Protein AF-A0A6M3LNI9-F1 (afdb_monomer_lite)

InterPro domains:
  IPR036410 Heat shock protein DnaJ, cysteine-rich domain superfamily [SSF57938] (56-84)

pLDDT: mean 86.68, std 15.1, range [40.56, 97.12]

Organism: NCBI:txid1070528

Sequence (94 aa):
GRGRAFSEELASLYLTIDKGRMTVRKAKEWFQHDPNREVYGFDITNGGVEFRNIRPLAKCFDCKGSGQFKGNECFTCHGTGYIEKVKKDIEESW

Radius of gyration: 15.89 Å; chains: 1; bounding box: 36×44×38 Å

Secondary structure (DSSP, 8-state):
-------TTT-SEEEEEETTEEEEEEES--SSS--TT-EEEEEEEGGGTEEEEEEEEEE-TTTTTSSEETTEE-TTTTTSSEEEPPTHHHHTT-

Foldseek 3Di:
DPDDPPDPVVDCWDWDDDPQKIATCHHVDDPPDDRHRWIWGWDQDPVRPDTHPTFTKDFDPQCRQQCDHPNHGDPRVRSRRIDTDDVVVVVVVD

Structure (mmCIF, N/CA/C/O backbone):
data_AF-A0A6M3LNI9-F1
#
_entry.id   AF-A0A6M3LNI9-F1
#
loop_
_atom_site.group_PDB
_atom_site.id
_atom_site.type_symbol
_atom_site.label_atom_id
_atom_site.label_alt_id
_atom_site.label_comp_id
_atom_site.label_asym_id
_atom_site.label_entity_id
_atom_site.label_seq_id
_atom_site.pdbx_PDB_ins_code
_atom_site.Cartn_x
_atom_site.Cartn_y
_atom_site.Cartn_z
_atom_site.occupancy
_atom_site.B_iso_or_equiv
_atom_site.auth_seq_id
_atom_site.auth_comp_id
_atom_site.auth_asym_id
_atom_site.auth_atom_id
_atom_site.pdbx_PDB_model_num
ATOM 1 N N . GLY A 1 1 ? 19.682 -27.153 -11.743 1.00 40.56 1 GLY A N 1
ATOM 2 C CA . GLY A 1 1 ? 20.122 -26.133 -10.770 1.00 40.56 1 GLY A CA 1
ATOM 3 C C . GLY A 1 1 ? 19.209 -26.183 -9.564 1.00 40.56 1 GLY A C 1
ATOM 4 O O . GLY A 1 1 ? 18.007 -26.290 -9.755 1.00 40.56 1 GLY A O 1
ATOM 5 N N . ARG A 1 2 ? 19.750 -26.188 -8.339 1.00 43.62 2 ARG A N 1
ATOM 6 C CA . ARG A 1 2 ? 18.945 -26.195 -7.104 1.00 43.62 2 ARG A CA 1
ATOM 7 C C . ARG A 1 2 ? 18.271 -24.828 -6.961 1.00 43.62 2 ARG A C 1
ATOM 9 O O . ARG A 1 2 ? 18.942 -23.864 -6.603 1.00 43.62 2 ARG A O 1
ATOM 16 N N . GLY A 1 3 ? 16.988 -24.748 -7.309 1.00 45.34 3 GLY A N 1
ATOM 17 C CA . GLY A 1 3 ? 16.178 -23.540 -7.174 1.00 45.34 3 GLY A CA 1
ATOM 18 C C . GLY A 1 3 ? 16.136 -23.106 -5.714 1.00 45.34 3 GLY A C 1
ATOM 19 O O . GLY A 1 3 ? 15.490 -23.746 -4.889 1.00 45.34 3 GLY A O 1
ATOM 20 N N . ARG A 1 4 ? 16.885 -22.053 -5.384 1.00 50.25 4 ARG A N 1
ATOM 21 C CA . ARG A 1 4 ? 16.772 -21.369 -4.099 1.00 50.25 4 ARG A CA 1
ATOM 22 C C . ARG A 1 4 ? 15.542 -20.473 -4.178 1.00 50.25 4 ARG A C 1
ATOM 24 O O . ARG A 1 4 ? 15.376 -19.758 -5.162 1.00 50.25 4 ARG A O 1
ATOM 31 N N . ALA A 1 5 ? 14.685 -20.553 -3.164 1.00 58.69 5 ALA A N 1
ATOM 32 C CA . ALA A 1 5 ? 13.581 -19.626 -2.972 1.00 58.69 5 ALA A CA 1
ATOM 33 C C . ALA A 1 5 ? 14.076 -18.182 -3.155 1.00 58.69 5 ALA A C 1
ATOM 35 O O . ALA A 1 5 ? 15.168 -17.843 -2.694 1.00 58.69 5 ALA A O 1
ATOM 36 N N . PHE A 1 6 ? 13.295 -17.348 -3.841 1.00 63.38 6 PHE A N 1
ATOM 37 C CA . PHE A 1 6 ? 13.563 -15.917 -3.928 1.00 63.38 6 PHE A CA 1
ATOM 38 C C . PHE A 1 6 ? 13.538 -15.342 -2.506 1.00 63.38 6 PHE A C 1
ATOM 40 O O . PHE A 1 6 ? 12.469 -15.186 -1.920 1.00 63.38 6 PHE A O 1
ATOM 47 N N . SER A 1 7 ? 14.708 -15.094 -1.915 1.00 75.00 7 SER A N 1
ATOM 48 C CA . SER A 1 7 ? 14.803 -14.462 -0.602 1.00 75.00 7 SER A CA 1
ATOM 49 C C . SER A 1 7 ? 14.797 -12.944 -0.757 1.00 75.00 7 SER A C 1
ATOM 51 O O . SER A 1 7 ? 15.407 -12.392 -1.679 1.00 75.00 7 SER A O 1
ATOM 53 N N . GLU A 1 8 ? 14.135 -12.259 0.178 1.00 78.94 8 GLU A N 1
ATOM 54 C CA . GLU A 1 8 ? 14.162 -10.794 0.306 1.00 78.94 8 GLU A CA 1
ATOM 55 C C . GLU A 1 8 ? 15.610 -10.257 0.282 1.00 78.94 8 GLU A C 1
ATOM 57 O O . GLU A 1 8 ? 15.907 -9.217 -0.304 1.00 78.94 8 GLU A O 1
ATOM 62 N N . GLU A 1 9 ? 16.559 -11.016 0.831 1.00 79.81 9 GLU A N 1
ATOM 63 C CA . GLU A 1 9 ? 17.979 -10.663 0.896 1.00 79.81 9 GLU A CA 1
ATOM 64 C C . GLU A 1 9 ? 18.642 -10.495 -0.480 1.00 79.81 9 GLU A C 1
ATOM 66 O O . GLU A 1 9 ? 19.439 -9.570 -0.673 1.00 79.81 9 GLU A O 1
ATOM 71 N N . LEU A 1 10 ? 18.282 -11.320 -1.464 1.00 84.94 10 LEU A N 1
ATOM 72 C CA . LEU A 1 10 ? 18.926 -11.302 -2.780 1.00 84.94 10 LEU A CA 1
ATOM 73 C C . LEU A 1 10 ? 18.238 -10.351 -3.766 1.00 84.94 10 LEU A C 1
ATOM 75 O O . LEU A 1 10 ? 18.902 -9.810 -4.651 1.00 84.94 10 LEU A O 1
ATOM 79 N N . ALA A 1 11 ? 16.946 -10.081 -3.580 1.00 88.69 11 ALA A N 1
ATOM 80 C CA . ALA A 1 11 ? 16.160 -9.251 -4.485 1.00 88.69 11 ALA A CA 1
ATOM 81 C C . ALA A 1 11 ? 16.611 -7.775 -4.502 1.00 88.69 11 ALA A C 1
ATOM 83 O O . ALA A 1 11 ? 16.965 -7.209 -3.463 1.00 88.69 11 ALA A O 1
ATOM 84 N N . SER A 1 12 ? 16.583 -7.144 -5.682 1.00 91.75 12 SER A N 1
ATOM 85 C CA . SER A 1 12 ? 16.709 -5.680 -5.817 1.00 91.75 12 SER A CA 1
ATOM 86 C C . SER A 1 12 ? 15.405 -4.955 -5.492 1.00 91.75 12 SER A C 1
ATOM 88 O O . SER A 1 12 ? 15.439 -3.835 -4.994 1.00 91.75 12 SER A O 1
ATOM 90 N N . LEU A 1 13 ? 14.274 -5.624 -5.717 1.00 92.38 13 LEU A N 1
ATOM 91 C CA . LEU A 1 13 ? 12.939 -5.184 -5.342 1.00 92.38 13 LEU A CA 1
ATOM 92 C C . LEU A 1 13 ? 12.172 -6.384 -4.775 1.00 92.38 13 LEU A C 1
ATOM 94 O O . LEU A 1 13 ? 12.133 -7.441 -5.404 1.00 92.38 13 LEU A O 1
ATOM 98 N N . TYR A 1 14 ? 11.571 -6.226 -3.602 1.00 94.12 14 TYR A N 1
ATOM 99 C CA . TYR A 1 14 ? 10.698 -7.213 -2.978 1.00 94.12 14 TYR A CA 1
ATOM 100 C C . TYR A 1 14 ? 9.413 -6.521 -2.532 1.00 94.12 14 TYR A C 1
ATOM 102 O O . TYR A 1 14 ? 9.425 -5.658 -1.650 1.00 94.12 14 TYR A O 1
ATOM 110 N N . LEU A 1 15 ? 8.303 -6.919 -3.146 1.00 94.00 15 LEU A N 1
ATOM 111 C CA . LEU A 1 15 ? 6.969 -6.401 -2.872 1.00 94.00 15 LEU A CA 1
ATOM 112 C C . LEU A 1 15 ? 6.091 -7.533 -2.351 1.00 94.00 15 LEU A C 1
ATOM 114 O O . LEU A 1 15 ? 6.170 -8.657 -2.847 1.00 94.00 15 LEU A O 1
ATOM 118 N N . THR A 1 16 ? 5.226 -7.237 -1.388 1.00 93.75 16 THR A N 1
ATOM 119 C CA . THR A 1 16 ? 4.128 -8.140 -1.024 1.00 93.75 16 THR A CA 1
ATOM 120 C C . THR A 1 16 ? 2.810 -7.537 -1.459 1.00 93.75 16 THR A C 1
ATOM 122 O O . THR A 1 16 ? 2.604 -6.334 -1.311 1.00 93.75 16 THR A O 1
ATOM 125 N N . ILE A 1 17 ? 1.924 -8.379 -1.985 1.00 93.06 17 ILE A N 1
ATOM 126 C CA . ILE A 1 17 ? 0.574 -7.988 -2.370 1.00 93.06 17 ILE A CA 1
ATOM 127 C C . ILE A 1 17 ? -0.413 -8.806 -1.549 1.00 93.06 17 ILE A C 1
ATOM 129 O O . ILE A 1 17 ? -0.471 -10.028 -1.681 1.00 93.06 17 ILE A O 1
ATOM 133 N N . ASP A 1 18 ? -1.187 -8.140 -0.701 1.00 89.50 18 ASP A N 1
ATOM 134 C CA . ASP A 1 18 ? -2.184 -8.789 0.140 1.00 89.50 18 ASP A CA 1
ATOM 135 C C . ASP A 1 18 ? -3.327 -7.834 0.500 1.00 89.50 18 ASP A C 1
ATOM 137 O O . ASP A 1 18 ? -3.119 -6.651 0.770 1.00 89.50 18 ASP A O 1
ATOM 141 N N . LYS A 1 19 ? -4.562 -8.356 0.502 1.00 84.19 19 LYS A N 1
ATOM 142 C CA . LYS A 1 19 ? -5.774 -7.616 0.905 1.00 84.19 19 LYS A CA 1
ATOM 143 C C . LYS A 1 19 ? -5.929 -6.254 0.196 1.00 84.19 19 LYS A C 1
ATOM 145 O O . LYS A 1 19 ? -6.278 -5.267 0.833 1.00 84.19 19 LYS A O 1
ATOM 150 N N . GLY A 1 20 ? -5.630 -6.200 -1.108 1.00 84.94 20 GLY A N 1
ATOM 151 C CA . GLY A 1 20 ? -5.707 -4.971 -1.916 1.00 84.94 20 GLY A CA 1
ATOM 152 C C . GLY A 1 20 ? -4.596 -3.950 -1.641 1.00 84.94 20 GLY A C 1
ATOM 153 O O . GLY A 1 20 ? -4.748 -2.772 -1.958 1.00 84.94 20 GLY A O 1
ATOM 154 N N . ARG A 1 21 ? -3.494 -4.378 -1.016 1.00 93.00 21 ARG A N 1
ATOM 155 C CA . ARG A 1 21 ? -2.370 -3.518 -0.632 1.00 93.00 21 ARG A CA 1
ATOM 156 C C . ARG A 1 21 ? -1.074 -4.059 -1.195 1.00 93.00 21 ARG A C 1
ATOM 158 O O . ARG A 1 21 ? -0.870 -5.268 -1.234 1.00 93.00 21 ARG A O 1
ATOM 165 N N . MET A 1 22 ? -0.194 -3.152 -1.585 1.00 95.94 22 MET A N 1
ATOM 166 C CA . MET A 1 22 ? 1.172 -3.428 -1.998 1.00 95.94 22 MET A CA 1
ATOM 167 C C . MET A 1 22 ? 2.109 -2.859 -0.938 1.00 95.94 22 MET A C 1
ATOM 169 O O . MET A 1 22 ? 2.053 -1.668 -0.650 1.00 95.94 22 MET A O 1
ATOM 173 N N . THR A 1 23 ? 2.962 -3.691 -0.350 1.00 95.38 23 THR A N 1
ATOM 174 C CA . THR A 1 23 ? 3.984 -3.247 0.606 1.00 95.38 23 THR A CA 1
ATOM 175 C C . THR A 1 23 ? 5.358 -3.391 -0.014 1.00 95.38 23 THR A C 1
ATOM 177 O O . THR A 1 23 ? 5.731 -4.483 -0.451 1.00 95.38 23 THR A O 1
ATOM 180 N N . VAL A 1 24 ? 6.135 -2.313 -0.001 1.00 95.56 24 VAL A N 1
ATOM 181 C CA . VAL A 1 24 ? 7.536 -2.351 -0.415 1.00 95.56 24 VAL A CA 1
ATOM 182 C C . V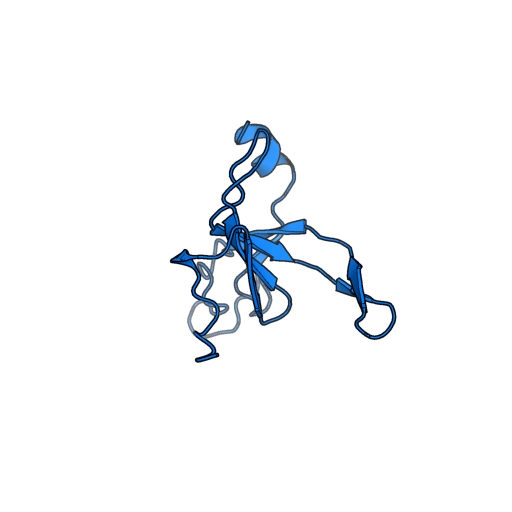AL A 1 24 ? 8.361 -2.870 0.754 1.00 95.56 24 VAL A C 1
ATOM 184 O O . VAL A 1 24 ? 8.597 -2.168 1.733 1.00 95.56 24 VAL A O 1
ATOM 187 N N . ARG A 1 25 ? 8.772 -4.136 0.699 1.00 95.12 25 ARG A N 1
ATOM 188 C CA . ARG A 1 25 ? 9.647 -4.723 1.729 1.00 95.12 25 ARG A CA 1
ATOM 189 C C . ARG A 1 25 ? 11.093 -4.320 1.510 1.00 95.12 25 ARG A C 1
ATOM 191 O O . ARG A 1 25 ? 11.815 -4.100 2.476 1.00 95.12 25 ARG A O 1
ATOM 198 N N . LYS A 1 26 ? 11.482 -4.229 0.238 1.00 93.81 26 LYS A N 1
ATOM 199 C CA . LYS A 1 26 ? 12.822 -3.851 -0.181 1.00 93.81 26 LYS A CA 1
ATOM 200 C C . LYS A 1 26 ? 12.803 -3.192 -1.549 1.00 93.81 26 LYS A C 1
ATOM 202 O O . LYS A 1 26 ? 12.302 -3.791 -2.489 1.00 93.81 26 LYS A O 1
ATOM 207 N N . ALA A 1 27 ? 13.444 -2.049 -1.671 1.00 95.31 27 ALA A N 1
ATOM 208 C CA . ALA A 1 27 ? 14.018 -1.501 -2.886 1.00 95.31 27 ALA A CA 1
ATOM 209 C C . ALA A 1 27 ? 15.498 -1.264 -2.575 1.00 95.31 27 ALA A C 1
ATOM 211 O O . ALA A 1 27 ? 15.805 -0.820 -1.474 1.00 95.31 27 ALA A O 1
ATOM 212 N N . LYS A 1 28 ? 16.415 -1.633 -3.476 1.00 94.31 28 LYS A N 1
ATOM 213 C CA . LYS A 1 28 ? 17.858 -1.336 -3.350 1.00 94.31 28 LYS A CA 1
ATOM 214 C C . LYS A 1 28 ? 18.245 -0.018 -4.011 1.00 94.31 28 LYS A C 1
ATOM 216 O O . LYS A 1 28 ? 19.222 0.598 -3.607 1.00 94.31 28 LYS A O 1
ATOM 221 N N . GLU A 1 29 ? 17.497 0.367 -5.036 1.00 92.75 29 GLU A N 1
ATOM 222 C CA . GLU A 1 29 ? 17.733 1.559 -5.836 1.00 92.75 29 GLU A CA 1
ATOM 223 C C . GLU A 1 29 ? 16.446 2.375 -5.855 1.00 92.75 29 GLU A C 1
ATOM 225 O O . GLU A 1 29 ? 15.370 1.852 -6.152 1.00 92.75 29 GLU A O 1
ATOM 230 N N . TRP A 1 30 ? 16.562 3.646 -5.496 1.00 91.75 30 TRP A N 1
ATOM 231 C CA . TRP A 1 30 ? 15.479 4.617 -5.509 1.00 91.75 30 TRP A CA 1
ATOM 232 C C . TRP A 1 30 ? 16.065 6.011 -5.716 1.00 91.75 30 TRP A C 1
ATOM 234 O O . TRP A 1 30 ? 17.251 6.249 -5.482 1.00 91.75 30 TRP A O 1
ATOM 244 N N . PHE A 1 31 ? 15.230 6.934 -6.178 1.00 89.81 31 PHE A N 1
ATOM 245 C CA . PHE A 1 31 ? 15.617 8.315 -6.423 1.00 89.81 31 PHE A CA 1
ATOM 246 C C . PHE A 1 31 ? 14.798 9.231 -5.519 1.00 89.81 31 PHE A C 1
ATOM 248 O O . PHE A 1 31 ? 13.576 9.119 -5.485 1.00 89.81 31 PHE A O 1
ATOM 255 N N . GLN A 1 32 ? 15.483 10.126 -4.801 1.00 90.06 32 GLN A N 1
ATOM 256 C CA . GLN A 1 32 ? 14.940 11.126 -3.863 1.00 90.06 32 GLN A CA 1
ATOM 257 C C . GLN A 1 32 ? 14.268 10.580 -2.592 1.00 90.06 32 GLN A C 1
ATOM 259 O O . GLN A 1 32 ? 14.532 11.115 -1.521 1.00 90.06 32 GLN A O 1
ATOM 264 N N . HIS A 1 33 ? 13.459 9.523 -2.674 1.00 89.00 33 HIS A N 1
ATOM 265 C CA . HIS A 1 33 ? 12.658 9.011 -1.555 1.00 89.00 33 HIS A CA 1
ATOM 266 C C . HIS A 1 33 ? 12.843 7.511 -1.356 1.00 89.00 33 HIS A C 1
ATOM 268 O O . HIS A 1 33 ? 12.787 6.765 -2.332 1.00 89.00 33 HIS A O 1
ATOM 274 N N . ASP A 1 34 ? 13.052 7.079 -0.109 1.00 93.31 34 ASP A N 1
ATOM 275 C CA . ASP A 1 34 ? 13.155 5.663 0.256 1.00 93.31 34 ASP A CA 1
ATOM 276 C C . ASP A 1 34 ? 11.750 5.053 0.420 1.00 93.31 34 ASP A C 1
ATOM 278 O O . ASP A 1 34 ? 11.071 5.338 1.410 1.00 93.31 34 ASP A O 1
ATOM 282 N N . PRO A 1 35 ? 11.301 4.180 -0.503 1.00 94.19 35 PRO A N 1
ATOM 283 C CA . PRO A 1 35 ? 9.967 3.600 -0.436 1.00 94.19 35 PRO A CA 1
ATOM 284 C C . PRO A 1 35 ? 9.886 2.419 0.541 1.00 94.19 35 PRO A C 1
ATOM 286 O O . PRO A 1 35 ? 8.827 1.805 0.683 1.00 94.19 35 PRO A O 1
ATOM 289 N N . ASN A 1 36 ? 10.987 2.017 1.182 1.00 94.19 36 ASN A N 1
ATOM 290 C CA . ASN A 1 36 ? 10.999 0.848 2.050 1.00 94.19 36 ASN A CA 1
ATOM 291 C C . ASN A 1 36 ? 10.008 0.999 3.212 1.00 94.19 36 ASN A C 1
ATOM 293 O O . ASN A 1 36 ? 10.005 1.984 3.945 1.00 94.19 36 ASN A O 1
ATOM 297 N N . ARG A 1 37 ? 9.205 -0.051 3.426 1.00 92.56 37 ARG A N 1
ATOM 298 C CA . ARG A 1 37 ? 8.104 -0.153 4.406 1.00 92.56 37 ARG A CA 1
ATOM 299 C C . ARG A 1 37 ? 6.868 0.675 4.074 1.00 92.56 37 ARG A C 1
ATOM 301 O O . ARG A 1 37 ? 5.913 0.658 4.856 1.00 92.56 37 ARG A O 1
ATOM 308 N N . GLU A 1 38 ? 6.845 1.351 2.935 1.00 95.00 38 GLU A N 1
ATOM 309 C CA . GLU A 1 38 ? 5.644 2.030 2.485 1.00 95.00 38 GLU A CA 1
ATOM 310 C C . GLU A 1 38 ? 4.595 1.045 1.985 1.00 95.00 38 GLU A C 1
ATOM 312 O O . GLU A 1 38 ? 4.890 -0.043 1.477 1.00 95.00 38 GLU A O 1
ATOM 317 N N . VAL A 1 39 ? 3.341 1.445 2.172 1.00 95.81 39 VAL A N 1
ATOM 318 C CA . VAL A 1 39 ? 2.166 0.666 1.807 1.00 95.81 39 VAL A CA 1
ATOM 319 C C . VAL A 1 39 ? 1.343 1.492 0.841 1.00 95.81 39 VAL A C 1
ATOM 321 O O . VAL A 1 39 ? 1.083 2.669 1.082 1.00 95.81 39 VAL A O 1
ATOM 324 N N . TYR A 1 40 ? 0.912 0.852 -0.233 1.00 96.12 40 TYR A N 1
ATOM 325 C CA . TYR A 1 40 ? 0.151 1.465 -1.302 1.00 96.12 40 TYR A CA 1
ATOM 326 C C . TYR A 1 40 ? -1.148 0.704 -1.524 1.00 96.12 40 TYR A C 1
ATOM 328 O O . TYR A 1 40 ? -1.174 -0.526 -1.496 1.00 96.12 40 TYR A O 1
ATOM 336 N N . GLY A 1 41 ? -2.224 1.442 -1.753 1.00 95.31 41 GLY A N 1
ATOM 337 C CA . GLY A 1 41 ? -3.460 0.913 -2.309 1.00 95.31 41 GLY A CA 1
ATOM 338 C C . GLY A 1 41 ? -3.362 0.942 -3.824 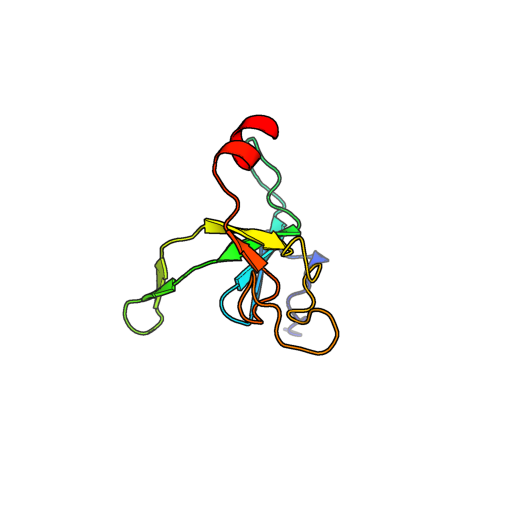1.00 95.31 41 GLY A C 1
ATOM 339 O O . GLY A 1 41 ? -2.663 1.789 -4.378 1.00 95.31 41 GLY A O 1
ATOM 340 N N . PHE A 1 42 ? -4.043 0.022 -4.489 1.00 94.56 42 PHE A N 1
ATOM 341 C CA . PHE A 1 42 ? -4.112 -0.038 -5.944 1.00 94.56 42 PHE A CA 1
ATOM 342 C C . PHE A 1 42 ? -5.416 -0.717 -6.364 1.00 94.56 42 PHE A C 1
ATOM 344 O O . PHE A 1 42 ? -6.040 -1.425 -5.572 1.00 94.56 42 PHE A O 1
ATOM 351 N N . ASP A 1 43 ? -5.768 -0.561 -7.633 1.00 93.19 43 ASP A N 1
ATOM 352 C CA . ASP A 1 43 ? -6.862 -1.282 -8.271 1.00 93.19 43 ASP A CA 1
ATOM 353 C C . ASP A 1 43 ? -6.291 -2.266 -9.295 1.00 93.19 43 ASP A C 1
ATOM 355 O O . ASP A 1 43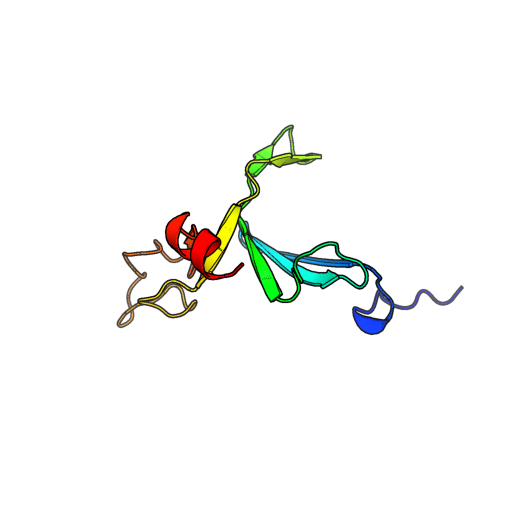 ? -5.341 -1.943 -10.011 1.00 93.19 43 ASP A O 1
ATOM 359 N N . ILE A 1 44 ? -6.870 -3.465 -9.377 1.00 92.12 44 ILE A N 1
ATOM 360 C CA . ILE A 1 44 ? -6.541 -4.437 -10.423 1.00 92.12 44 ILE A CA 1
ATOM 361 C C . ILE A 1 44 ? -7.541 -4.267 -11.557 1.00 92.12 44 ILE A C 1
ATOM 363 O O . ILE A 1 44 ? -8.748 -4.414 -11.367 1.00 92.12 44 ILE A O 1
ATOM 367 N N . THR A 1 45 ? -7.035 -3.964 -12.742 1.00 94.12 45 THR A N 1
ATOM 368 C CA . THR A 1 45 ? -7.840 -3.668 -13.929 1.00 94.12 45 THR A CA 1
ATOM 369 C C . THR A 1 45 ? -7.436 -4.569 -15.092 1.00 94.12 45 THR A C 1
ATOM 371 O O . THR A 1 45 ? -6.535 -5.402 -14.966 1.00 94.12 45 THR A O 1
ATOM 374 N N . ASN A 1 46 ? -8.155 -4.452 -16.213 1.00 93.69 46 ASN A N 1
ATOM 375 C CA . ASN A 1 46 ? -7.882 -5.204 -17.439 1.00 93.69 46 ASN A CA 1
ATOM 376 C C . ASN A 1 46 ? -7.763 -6.728 -17.199 1.00 93.69 46 ASN A C 1
ATOM 378 O O . ASN A 1 46 ? -6.809 -7.383 -17.603 1.00 93.69 46 ASN A O 1
ATOM 382 N N . GLY A 1 47 ? -8.704 -7.291 -16.434 1.00 92.44 47 GLY A N 1
ATOM 383 C CA . GLY A 1 47 ? -8.744 -8.730 -16.160 1.00 92.44 47 GLY A CA 1
ATOM 384 C C . GLY A 1 47 ? -7.588 -9.277 -15.314 1.00 92.44 47 GLY A C 1
ATOM 385 O O . GLY A 1 47 ? -7.394 -10.488 -15.303 1.00 92.44 47 GLY A O 1
ATOM 386 N N . GLY A 1 48 ? -6.827 -8.433 -14.609 1.00 88.94 48 GLY A N 1
ATOM 387 C CA . GLY A 1 48 ? -5.753 -8.903 -13.725 1.00 88.94 48 GLY A CA 1
ATOM 388 C C . GLY A 1 48 ? -4.349 -8.449 -14.100 1.00 88.94 48 GLY A C 1
ATOM 389 O O . GLY A 1 48 ? -3.423 -8.686 -13.329 1.00 88.94 48 GLY A O 1
ATOM 390 N N . VAL A 1 49 ? -4.173 -7.831 -15.269 1.00 92.81 49 VAL A N 1
ATOM 391 C CA . VAL A 1 49 ? -2.835 -7.571 -15.832 1.00 92.81 49 VAL A CA 1
ATOM 392 C C . VAL A 1 49 ? -2.308 -6.167 -15.536 1.00 92.81 49 VAL A C 1
ATOM 394 O O . VAL A 1 49 ? -1.128 -5.904 -15.750 1.00 92.81 49 VAL A O 1
ATOM 397 N N . GLU A 1 50 ? -3.156 -5.270 -15.023 1.00 94.75 50 GLU A N 1
ATOM 398 C CA . GLU A 1 50 ? -2.800 -3.875 -14.756 1.00 94.75 50 GLU A CA 1
ATOM 399 C C . GLU A 1 50 ? -3.101 -3.461 -13.318 1.00 94.75 50 GLU A C 1
ATOM 401 O O . GLU A 1 50 ? -4.243 -3.548 -12.862 1.00 94.75 50 GLU A O 1
ATOM 406 N N . PHE A 1 51 ? -2.093 -2.901 -12.650 1.00 93.56 51 PHE A N 1
ATOM 407 C CA . PHE A 1 51 ? -2.263 -2.142 -11.415 1.00 93.56 51 PHE A CA 1
ATOM 408 C C . PHE A 1 51 ? -2.478 -0.662 -11.746 1.00 93.56 51 PHE A C 1
ATOM 410 O O . PHE A 1 51 ? -1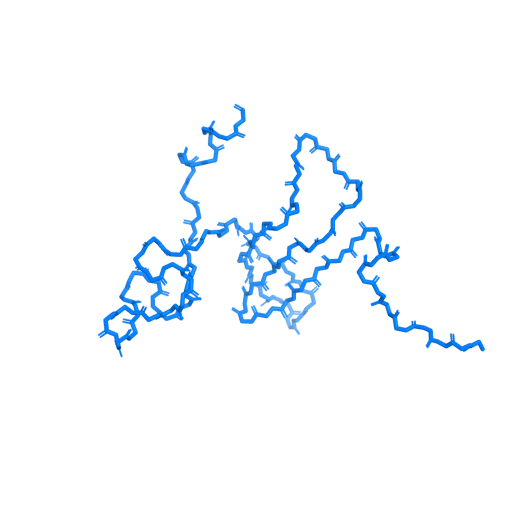.658 -0.050 -12.432 1.00 93.56 51 PHE A O 1
ATOM 417 N N . ARG A 1 52 ? -3.570 -0.074 -11.255 1.00 94.62 52 ARG A N 1
ATOM 418 C CA . ARG A 1 52 ? -3.911 1.347 -11.438 1.00 94.62 52 ARG A CA 1
ATOM 419 C C . ARG A 1 52 ? -4.191 2.029 -10.103 1.00 94.62 52 ARG A C 1
ATOM 421 O O . ARG A 1 52 ? -4.294 1.367 -9.075 1.00 94.62 52 ARG A O 1
ATOM 428 N N . ASN A 1 53 ? -4.295 3.360 -10.128 1.00 93.00 53 ASN A N 1
ATOM 429 C CA . ASN A 1 53 ? -4.637 4.190 -8.965 1.00 93.00 53 ASN A CA 1
ATOM 430 C C . ASN A 1 53 ? -3.771 3.884 -7.729 1.00 93.00 53 ASN A C 1
ATOM 432 O O . ASN A 1 53 ? -4.274 3.781 -6.605 1.00 93.00 53 ASN A O 1
ATOM 436 N N . ILE A 1 54 ? -2.464 3.711 -7.968 1.00 93.81 54 ILE A N 1
ATOM 437 C CA . ILE A 1 54 ? -1.472 3.479 -6.919 1.00 93.81 54 ILE A CA 1
ATOM 438 C C . ILE A 1 54 ? -1.408 4.728 -6.043 1.00 93.81 54 ILE A C 1
ATOM 440 O O . ILE A 1 54 ? -1.122 5.820 -6.534 1.00 93.81 54 ILE A O 1
ATOM 444 N N . ARG A 1 55 ? -1.690 4.569 -4.751 1.00 93.94 55 ARG A N 1
ATOM 445 C CA . ARG A 1 55 ? -1.811 5.684 -3.803 1.00 93.94 55 ARG A CA 1
ATOM 446 C C . ARG A 1 55 ? -1.256 5.321 -2.430 1.00 93.94 55 ARG A C 1
ATOM 448 O O . ARG A 1 55 ? -1.430 4.177 -2.004 1.00 93.94 55 ARG A O 1
ATOM 455 N N . PRO A 1 56 ? -0.589 6.251 -1.733 1.00 95.00 56 PRO A N 1
ATOM 456 C CA . PRO A 1 56 ? 0.021 5.962 -0.446 1.00 95.00 56 PRO A CA 1
ATOM 457 C C . PRO A 1 56 ? -1.044 5.723 0.627 1.00 95.00 56 PRO A C 1
ATOM 459 O O . PRO A 1 56 ? -2.007 6.480 0.760 1.00 95.00 56 PRO A O 1
ATOM 462 N N . LEU A 1 57 ? -0.837 4.686 1.431 1.00 95.31 57 LEU A N 1
ATOM 463 C CA . LEU A 1 57 ? -1.663 4.361 2.584 1.00 95.31 57 LEU A CA 1
ATOM 464 C C . LEU A 1 57 ? -0.872 4.568 3.876 1.00 95.31 57 LEU A C 1
ATOM 466 O O . LEU A 1 57 ? 0.335 4.328 3.953 1.00 95.31 57 LEU A O 1
ATOM 470 N N . ALA A 1 58 ? -1.578 4.960 4.927 1.00 94.56 58 ALA A N 1
ATOM 471 C CA . ALA A 1 58 ? -1.096 4.936 6.297 1.00 94.56 58 ALA A CA 1
ATOM 472 C C . ALA A 1 58 ? -1.940 3.971 7.126 1.00 94.56 58 ALA A C 1
ATOM 474 O O . ALA A 1 58 ? -3.100 3.690 6.814 1.00 94.56 58 ALA A O 1
ATOM 475 N N . LYS A 1 59 ? -1.360 3.465 8.218 1.00 94.62 59 LYS A N 1
ATOM 476 C CA . LYS A 1 59 ? -2.144 2.748 9.225 1.00 94.62 59 LYS A CA 1
ATOM 477 C C . LYS A 1 59 ? -3.225 3.688 9.748 1.00 94.62 59 LYS A C 1
ATOM 479 O O . LYS A 1 59 ? -2.930 4.827 10.104 1.00 94.62 59 LYS A O 1
ATOM 484 N N . CYS A 1 60 ? -4.454 3.195 9.830 1.00 94.56 60 CYS A N 1
ATOM 485 C CA . CYS A 1 60 ? -5.564 3.944 10.399 1.00 94.56 60 CYS A CA 1
ATOM 486 C C . CYS A 1 60 ? -5.205 4.407 11.817 1.00 94.56 60 CYS A C 1
ATOM 488 O O . CYS A 1 60 ? -4.760 3.608 12.645 1.00 94.56 60 CYS A O 1
ATOM 490 N N . PHE A 1 61 ? -5.388 5.694 12.099 1.00 94.31 61 PHE A N 1
ATOM 491 C CA . PHE A 1 61 ? -4.989 6.279 13.376 1.00 94.31 61 PHE A CA 1
ATOM 492 C C . PHE A 1 61 ? -5.826 5.769 14.557 1.00 94.31 61 PHE A C 1
ATOM 494 O O . PHE A 1 61 ? -5.298 5.747 15.669 1.00 94.31 61 PHE A O 1
ATOM 501 N N . ASP A 1 62 ? -7.056 5.300 14.328 1.00 94.94 62 ASP A N 1
ATOM 502 C CA . ASP A 1 62 ? -7.934 4.780 15.384 1.00 94.94 62 ASP A CA 1
ATOM 503 C C . ASP A 1 62 ? -7.607 3.334 15.760 1.00 94.94 62 ASP A C 1
ATOM 505 O O . ASP A 1 62 ? -7.377 3.026 16.927 1.00 94.94 62 ASP A O 1
ATOM 509 N N . CYS A 1 63 ? -7.539 2.433 14.775 1.00 96.19 63 CYS A N 1
ATOM 510 C CA . CYS A 1 63 ? -7.273 1.010 15.023 1.00 96.19 63 CYS A CA 1
ATOM 511 C C . CYS A 1 63 ? -5.789 0.619 14.925 1.00 96.19 63 CYS A C 1
ATOM 513 O O . CYS A 1 63 ? -5.434 -0.540 15.127 1.00 96.19 63 CYS A O 1
ATOM 515 N N . LYS A 1 64 ? -4.906 1.562 14.574 1.00 94.69 64 LYS A N 1
ATOM 516 C CA . LYS A 1 64 ? -3.452 1.359 14.424 1.00 94.69 64 LYS A CA 1
ATOM 517 C C . LYS A 1 64 ? -3.066 0.210 13.481 1.00 94.69 64 LYS A C 1
ATOM 519 O O . LYS A 1 64 ? -1.999 -0.386 13.630 1.00 94.69 64 LYS A O 1
ATOM 524 N N . GLY A 1 65 ? -3.901 -0.087 12.484 1.00 93.38 65 GLY A N 1
ATOM 525 C CA . GLY A 1 65 ? -3.651 -1.165 11.521 1.00 93.38 65 GLY A CA 1
ATOM 526 C C . GLY A 1 65 ? -4.368 -2.482 11.806 1.00 93.38 65 GLY A C 1
ATOM 527 O O . GLY A 1 65 ? -4.290 -3.377 10.969 1.00 93.38 65 GLY A O 1
ATOM 528 N N . SER A 1 66 ? -5.062 -2.625 12.940 1.00 95.19 66 SER A N 1
ATOM 529 C CA . SER A 1 66 ? -5.736 -3.885 13.287 1.00 95.19 66 SER A CA 1
ATOM 530 C C . SER A 1 66 ? -7.023 -4.130 12.490 1.00 95.19 66 SER A C 1
ATOM 532 O O . SER A 1 66 ? -7.463 -5.270 12.385 1.00 95.19 66 SER A O 1
ATOM 534 N N . GLY A 1 67 ? -7.648 -3.068 11.967 1.00 94.38 67 GLY A N 1
ATOM 535 C CA . GLY A 1 67 ? -8.993 -3.122 11.385 1.00 94.38 67 GLY A CA 1
ATOM 536 C C . GLY A 1 67 ? -10.115 -3.175 12.429 1.00 94.38 67 GLY A C 1
ATOM 537 O O . GLY A 1 67 ? -11.285 -3.092 12.071 1.00 94.38 67 GLY A O 1
ATOM 538 N N . GLN A 1 68 ? -9.789 -3.243 13.723 1.00 96.62 68 GLN A N 1
ATOM 539 C CA . GLN A 1 68 ? -10.763 -3.318 14.811 1.00 96.62 68 GLN A CA 1
ATOM 540 C C . GLN A 1 68 ? -10.564 -2.194 15.829 1.00 96.62 68 GLN A C 1
ATOM 542 O O . GLN A 1 68 ? -9.445 -1.899 16.250 1.00 96.62 68 GLN A O 1
ATOM 547 N N . PHE A 1 69 ? -11.662 -1.583 16.264 1.00 94.25 69 PHE A N 1
ATOM 548 C CA . PHE A 1 69 ? -11.666 -0.567 17.310 1.00 94.25 69 PHE A CA 1
ATOM 549 C C . PHE A 1 69 ? -12.697 -0.938 18.377 1.00 94.25 69 PHE A C 1
ATOM 551 O O . PHE A 1 69 ? -13.879 -1.096 18.083 1.00 94.25 69 PHE A O 1
ATOM 558 N N . LYS A 1 70 ? -12.239 -1.110 19.626 1.00 93.31 70 LYS A N 1
ATOM 559 C CA . LYS A 1 70 ? -13.075 -1.535 20.768 1.00 93.31 70 LYS A CA 1
ATOM 560 C C . LYS A 1 70 ? -13.881 -2.820 20.499 1.00 93.31 70 LYS A C 1
ATOM 562 O O . LYS A 1 70 ? -15.054 -2.903 20.846 1.00 93.31 70 LYS A O 1
ATOM 567 N N . GLY A 1 71 ? -13.249 -3.808 19.861 1.00 93.88 71 GLY A N 1
ATOM 568 C CA . GLY A 1 71 ? -13.850 -5.119 19.575 1.00 93.88 71 GLY A CA 1
ATOM 569 C C . GLY A 1 71 ? -14.813 -5.152 18.385 1.00 93.88 71 GLY A C 1
ATOM 570 O O . GLY A 1 71 ? -15.267 -6.228 18.018 1.00 93.88 71 GLY A O 1
ATOM 571 N N . ASN A 1 72 ? -15.084 -4.007 17.756 1.00 96.12 72 ASN A N 1
ATOM 572 C CA . ASN A 1 72 ? -15.902 -3.913 16.551 1.00 96.12 72 ASN A CA 1
ATOM 573 C C . ASN A 1 72 ? -15.036 -3.590 15.335 1.00 96.12 72 ASN A C 1
ATOM 575 O O . ASN A 1 72 ? -13.884 -3.165 15.471 1.00 96.12 72 ASN A O 1
ATOM 579 N N . GLU A 1 73 ? -15.604 -3.751 14.142 1.00 97.12 73 GLU A N 1
ATOM 580 C CA . GLU A 1 73 ? -14.996 -3.232 12.921 1.00 97.12 73 GLU A CA 1
ATOM 581 C C . GLU A 1 73 ? -14.706 -1.731 13.074 1.00 97.12 73 GLU A C 1
ATOM 583 O O . GLU A 1 73 ? -15.532 -0.955 13.560 1.00 97.12 73 GLU A O 1
ATOM 588 N N . CYS A 1 74 ? -13.492 -1.316 12.716 1.00 97.06 74 CYS A N 1
ATOM 589 C CA . CYS A 1 74 ? -13.095 0.078 12.835 1.00 97.06 74 CYS A CA 1
ATOM 590 C C . CYS A 1 74 ? -13.855 0.930 11.814 1.00 97.06 74 CYS A C 1
ATOM 592 O O . CYS A 1 74 ? -13.620 0.798 10.616 1.00 97.06 74 CYS A O 1
ATOM 594 N N . PHE A 1 75 ? -14.697 1.845 12.300 1.00 96.06 75 PHE A N 1
ATOM 595 C CA . PHE A 1 75 ? -15.523 2.727 11.469 1.00 96.06 75 PHE A CA 1
ATOM 596 C C . PHE A 1 75 ? -14.704 3.591 10.501 1.00 96.06 75 PHE A C 1
ATOM 598 O O . PHE A 1 75 ? -15.092 3.770 9.357 1.00 96.06 75 PHE A O 1
ATOM 605 N N . THR A 1 76 ? -13.539 4.074 10.932 1.00 94.94 76 THR A N 1
ATOM 606 C CA . THR A 1 76 ? -12.700 4.996 10.151 1.00 94.94 76 THR A CA 1
ATOM 607 C C . THR A 1 76 ? -12.041 4.349 8.938 1.00 94.94 76 THR A C 1
ATOM 609 O O . THR A 1 76 ? -11.821 5.008 7.930 1.00 94.94 76 THR A O 1
ATOM 612 N N . CYS A 1 77 ? -11.692 3.064 9.026 1.00 94.12 77 CYS A N 1
ATOM 613 C CA . CYS A 1 77 ? -11.046 2.343 7.923 1.00 94.12 77 CYS A CA 1
ATOM 614 C C . CYS A 1 77 ? -11.905 1.212 7.358 1.00 94.12 77 CYS A C 1
ATOM 616 O O . CYS A 1 77 ? -11.418 0.455 6.521 1.00 94.12 77 CYS A O 1
ATOM 618 N N . HIS A 1 78 ? -13.138 1.063 7.848 1.00 94.19 78 HIS A N 1
ATOM 619 C CA . HIS A 1 78 ? -14.073 -0.000 7.478 1.00 94.19 78 HIS A CA 1
ATOM 620 C C . HIS A 1 78 ? -13.415 -1.390 7.490 1.00 94.19 78 HIS A C 1
ATOM 622 O O . HIS A 1 78 ? -13.428 -2.121 6.505 1.00 94.19 78 HIS A O 1
ATOM 628 N N . GLY A 1 79 ? -12.705 -1.710 8.576 1.00 93.19 79 GLY A N 1
ATOM 629 C CA . GLY A 1 79 ? -12.064 -3.020 8.748 1.00 93.19 79 GLY A CA 1
ATOM 630 C C . GLY A 1 79 ? -10.739 -3.235 8.006 1.00 93.19 79 GLY A C 1
ATOM 631 O O . GLY A 1 79 ? -10.024 -4.193 8.301 1.00 93.19 79 GLY A O 1
ATOM 632 N N . THR A 1 80 ? -10.343 -2.345 7.092 1.00 92.50 80 THR A N 1
ATOM 633 C CA . THR A 1 80 ? -9.129 -2.533 6.267 1.00 92.50 80 THR A CA 1
ATOM 634 C C . THR A 1 80 ? -7.820 -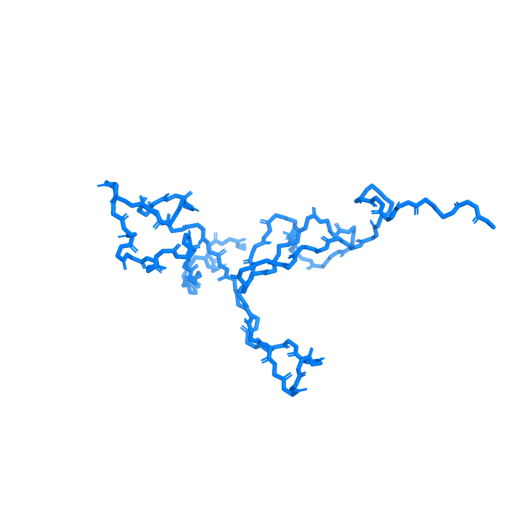2.335 7.044 1.00 92.50 80 THR A C 1
ATOM 636 O O . THR A 1 80 ? -6.761 -2.836 6.653 1.00 92.50 80 THR A O 1
ATOM 639 N N . GLY A 1 81 ? -7.876 -1.583 8.145 1.00 94.00 81 GLY A N 1
ATOM 640 C CA . GLY A 1 81 ? -6.728 -1.185 8.960 1.00 94.00 81 GLY A CA 1
ATOM 641 C C . GLY A 1 81 ? -5.919 -0.017 8.385 1.00 94.00 81 GLY A C 1
ATOM 642 O O . GLY A 1 81 ? -5.034 0.497 9.068 1.00 94.00 81 GLY A O 1
ATOM 643 N N . TYR A 1 82 ? -6.206 0.432 7.165 1.00 95.00 82 TYR A N 1
ATOM 644 C CA . TYR A 1 82 ? -5.425 1.447 6.461 1.00 95.00 82 TYR A CA 1
ATOM 645 C C . TYR A 1 82 ? -6.336 2.523 5.879 1.00 95.00 82 TYR A C 1
ATOM 647 O O . TYR A 1 82 ? -7.503 2.280 5.598 1.00 95.00 82 TYR A O 1
ATOM 655 N N . ILE A 1 83 ? -5.794 3.723 5.726 1.00 94.69 83 ILE A N 1
ATOM 656 C CA . ILE A 1 83 ? -6.470 4.866 5.111 1.00 94.69 83 ILE A CA 1
ATOM 657 C C . ILE A 1 83 ? -5.513 5.534 4.129 1.00 94.69 83 ILE A C 1
ATOM 659 O O . ILE A 1 83 ? -4.295 5.398 4.258 1.00 94.69 83 ILE A O 1
ATOM 663 N N . GLU A 1 84 ? -6.052 6.242 3.146 1.00 93.88 84 GLU A N 1
ATOM 664 C CA . GLU A 1 84 ? -5.245 7.024 2.210 1.00 93.88 84 GLU A CA 1
ATOM 665 C C . GLU A 1 84 ? -4.541 8.172 2.936 1.00 93.88 84 GLU A C 1
ATOM 667 O O . GLU A 1 84 ? -5.151 8.852 3.764 1.00 93.88 84 GLU A O 1
ATOM 672 N N . LYS A 1 85 ? -3.252 8.385 2.638 1.00 90.44 85 LYS A N 1
ATOM 673 C CA . LYS A 1 85 ? -2.549 9.580 3.119 1.00 90.44 85 LYS A CA 1
ATOM 674 C C . LYS A 1 85 ? -3.132 10.796 2.403 1.00 90.44 85 LYS A C 1
ATOM 676 O O . LYS A 1 85 ? -3.158 10.841 1.171 1.00 90.44 85 LYS A O 1
ATOM 681 N N . VAL A 1 86 ? -3.585 11.788 3.161 1.00 78.06 86 VAL A N 1
ATOM 682 C CA . VAL A 1 86 ? -4.021 13.068 2.591 1.00 78.06 86 VAL A CA 1
ATOM 683 C C . VAL A 1 86 ? -2.793 13.897 2.216 1.00 78.06 86 VAL A C 1
ATOM 685 O O . VAL A 1 86 ? -1.783 13.864 2.907 1.00 78.06 86 VAL A O 1
ATOM 688 N N . LYS A 1 87 ? -2.867 14.657 1.113 1.00 60.09 87 LYS A N 1
ATOM 689 C CA . LYS A 1 87 ? -1.724 15.391 0.525 1.00 60.09 87 LYS A CA 1
ATOM 690 C C . LYS A 1 87 ? -0.933 16.273 1.505 1.00 60.09 87 LYS A C 1
ATOM 692 O O . LYS A 1 87 ? 0.262 16.438 1.303 1.00 60.09 87 LYS A O 1
ATOM 697 N N . LYS A 1 88 ? -1.564 16.787 2.567 1.00 56.97 88 LYS A N 1
ATOM 698 C CA . LYS A 1 88 ? -0.875 17.569 3.608 1.00 56.97 88 LYS A CA 1
ATOM 699 C C . LYS A 1 88 ? 0.220 16.772 4.327 1.00 56.97 88 LYS A C 1
ATOM 701 O O . LYS A 1 88 ? 1.270 17.326 4.610 1.00 56.97 88 LYS A O 1
ATOM 706 N N . ASP A 1 89 ? 0.022 15.468 4.514 1.00 56.81 89 ASP A N 1
ATOM 707 C CA . ASP A 1 89 ? 1.008 14.581 5.146 1.00 56.81 89 ASP A CA 1
ATOM 708 C C . ASP A 1 89 ? 2.175 14.239 4.205 1.00 56.81 89 ASP A C 1
ATOM 710 O O . ASP A 1 89 ? 3.193 13.706 4.639 1.00 56.81 89 ASP A O 1
ATOM 714 N N . ILE A 1 90 ? 2.002 14.483 2.900 1.00 57.25 90 ILE A N 1
ATOM 715 C CA . ILE A 1 90 ? 3.020 14.231 1.880 1.00 57.25 90 ILE A CA 1
ATOM 716 C C . ILE A 1 90 ? 3.957 15.434 1.790 1.00 57.25 90 ILE A C 1
ATOM 718 O O . ILE A 1 90 ? 5.153 15.224 1.701 1.00 57.25 90 ILE A O 1
ATOM 722 N N . GLU A 1 91 ? 3.450 16.670 1.848 1.00 54.03 91 GLU A N 1
ATOM 723 C CA . GLU A 1 91 ? 4.267 17.894 1.737 1.00 54.03 91 GLU A CA 1
ATOM 724 C C . GLU A 1 91 ? 5.168 18.155 2.959 1.00 54.03 91 GLU A C 1
ATOM 726 O O . GLU A 1 91 ? 6.232 18.740 2.798 1.00 54.03 91 GLU A O 1
ATOM 731 N N . GLU A 1 92 ? 4.805 17.679 4.156 1.00 49.97 92 GLU A N 1
ATOM 732 C CA . GLU A 1 92 ? 5.620 17.830 5.379 1.00 49.97 92 GLU A CA 1
ATOM 733 C C . GLU A 1 92 ? 6.705 16.7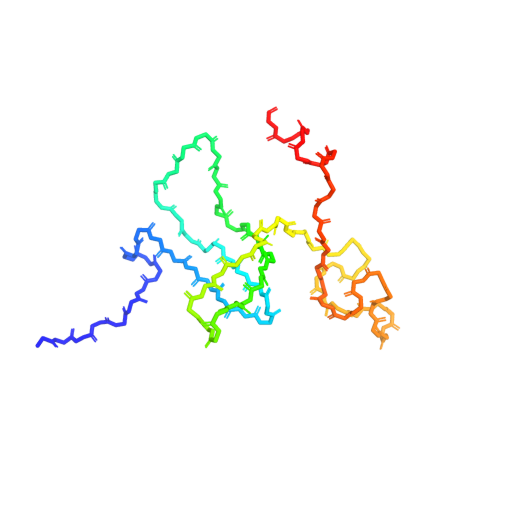46 5.556 1.00 49.97 92 GLU A C 1
ATOM 735 O O . GLU A 1 92 ? 7.421 16.748 6.558 1.00 49.97 92 GLU A O 1
ATOM 740 N N . SER A 1 93 ? 6.841 15.809 4.607 1.00 48.47 93 SER A N 1
ATOM 741 C CA . SER A 1 93 ? 7.866 14.752 4.641 1.00 48.47 93 SER A CA 1
ATOM 742 C C . SER A 1 93 ? 8.997 14.933 3.617 1.00 48.47 93 SER A C 1
ATOM 744 O O . SER A 1 93 ? 9.744 13.975 3.397 1.00 48.47 93 SER A O 1
ATOM 746 N N . TRP A 1 94 ? 9.111 16.114 2.993 1.00 47.09 94 TRP A N 1
ATOM 747 C CA . TRP A 1 94 ? 10.164 16.476 2.029 1.00 47.09 94 TRP A CA 1
ATOM 748 C C . TRP A 1 94 ? 11.101 17.548 2.580 1.00 47.09 94 TRP A C 1
ATOM 750 O O . TRP A 1 94 ? 10.596 18.564 3.106 1.00 47.09 94 TRP A O 1
#